Protein AF-A0A830CZV1-F1 (afdb_monomer_lite)

InterPro domains:
  IPR036400 Cytochrome b5-like heme/steroid binding domain superfamily [G3DSA:3.10.120.10] (1-62)
  IPR036400 Cytochrome b5-like heme/steroid binding domain superfamily [SSF55856] (2-44)

pLDDT: mean 74.92, std 15.74, range [42.69, 92.69]

Foldseek 3Di:
DCVCPPHDCVVVVVVVPDDPVVVVVVVVPDDDDDDPVPDDDDDPPPPPPPPPVPPPPVVVVVVVVVVVVVVCVVVVVVVVVVVVPPD

Radius of gyration: 28.01 Å; chains: 1; bounding box: 61×25×75 Å

Sequence (87 aa):
MLISTGKGATSDFEDVGHSDDALEKMKELYIGEIDASTLPLKEKSTDWTASLSTNGDSSDLFKIFIYILPFLLLGAPFLMHFYTKQE

Secondary structure (DSSP, 8-state):
--TTTTS--HHHHHHTT--HHHHHHHHHT------GGGS----------------STHHHHHHHHHHHHHHHHHHHHHHHHHHTT--

Structure (mmCIF, N/CA/C/O backbone):
data_AF-A0A830CZV1-F1
#
_entry.id   AF-A0A830CZV1-F1
#
loop_
_atom_site.group_PDB
_atom_site.id
_atom_site.type_symbol
_atom_site.label_atom_id
_atom_site.label_alt_id
_atom_site.label_comp_id
_atom_site.label_asym_id
_atom_site.label_entity_id
_atom_site.label_seq_id
_atom_site.pdbx_PDB_ins_code
_atom_site.Cartn_x
_atom_site.Cartn_y
_atom_site.Cartn_z
_atom_site.occupancy
_atom_site.B_iso_or_equiv
_atom_site.auth_seq_id
_atom_site.auth_comp_id
_atom_site.auth_asym_id
_atom_site.auth_atom_id
_atom_site.pdbx_PDB_model_num
ATOM 1 N N . MET A 1 1 ? 7.788 12.919 -1.280 1.00 48.03 1 MET A N 1
ATOM 2 C CA . MET A 1 1 ? 8.674 11.742 -1.164 1.00 48.03 1 MET A CA 1
ATOM 3 C C . MET A 1 1 ? 9.856 11.947 -2.098 1.00 48.03 1 MET A C 1
ATOM 5 O O . MET A 1 1 ? 9.629 12.052 -3.290 1.00 48.03 1 MET A O 1
ATOM 9 N N . LEU A 1 2 ? 11.078 12.052 -1.571 1.00 61.06 2 LEU A N 1
ATOM 10 C CA . LEU A 1 2 ? 12.336 12.144 -2.345 1.00 61.06 2 LEU A CA 1
ATOM 11 C C . LEU A 1 2 ? 13.236 10.919 -2.097 1.00 61.06 2 LEU A C 1
ATOM 13 O O . LEU A 1 2 ? 14.435 10.955 -2.333 1.00 61.06 2 LEU A O 1
ATOM 17 N N . ILE A 1 3 ? 12.660 9.848 -1.547 1.00 64.38 3 ILE A N 1
ATOM 18 C CA . ILE A 1 3 ? 13.407 8.732 -0.951 1.00 64.38 3 ILE A CA 1
ATOM 19 C C . ILE A 1 3 ? 14.183 7.945 -2.020 1.00 64.38 3 ILE A C 1
ATOM 21 O O . ILE A 1 3 ? 15.255 7.424 -1.732 1.00 64.38 3 ILE A O 1
ATOM 25 N N . SER A 1 4 ? 13.684 7.924 -3.258 1.0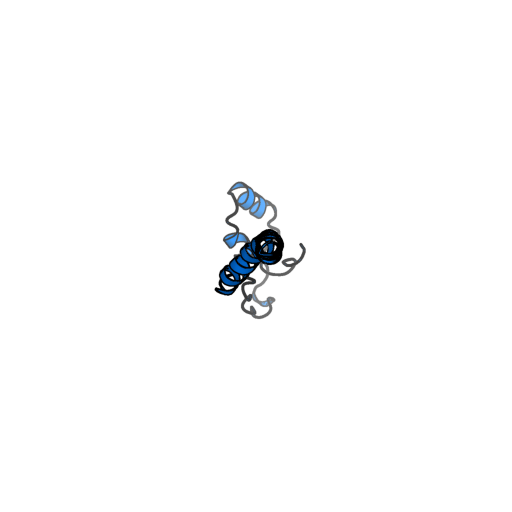0 65.00 4 SER A N 1
ATOM 26 C CA . SER A 1 4 ? 14.290 7.190 -4.376 1.00 65.00 4 SER A CA 1
ATOM 27 C C . SER A 1 4 ? 15.034 8.095 -5.370 1.00 65.00 4 SER A C 1
ATOM 29 O O . SER A 1 4 ? 15.486 7.625 -6.410 1.00 65.00 4 SER A O 1
ATOM 31 N N . THR A 1 5 ? 15.193 9.392 -5.078 1.00 72.31 5 THR A N 1
ATOM 32 C CA . THR A 1 5 ? 15.931 10.306 -5.963 1.00 72.31 5 THR A CA 1
ATOM 33 C C . THR A 1 5 ? 17.417 9.941 -5.969 1.00 72.31 5 THR A C 1
ATOM 35 O O . THR A 1 5 ? 18.058 9.926 -4.922 1.00 72.31 5 THR A O 1
ATOM 38 N N . GLY A 1 6 ? 17.977 9.652 -7.148 1.00 70.69 6 GLY A N 1
ATOM 39 C CA . GLY A 1 6 ? 19.387 9.265 -7.301 1.00 70.69 6 GLY A CA 1
ATOM 40 C C . GLY A 1 6 ? 19.702 7.806 -6.943 1.00 70.69 6 GLY A C 1
ATOM 41 O O . GLY A 1 6 ? 20.869 7.423 -6.967 1.00 70.69 6 GLY A O 1
ATOM 42 N N . LYS A 1 7 ? 18.687 6.983 -6.643 1.00 75.81 7 LYS A N 1
ATOM 43 C CA . LYS A 1 7 ? 18.811 5.531 -6.432 1.00 75.81 7 LYS A CA 1
ATOM 44 C C . LYS A 1 7 ? 18.010 4.785 -7.505 1.00 75.81 7 LYS A C 1
ATOM 46 O O . LYS A 1 7 ? 17.009 5.290 -8.000 1.00 75.81 7 LYS A O 1
ATOM 51 N N . GLY A 1 8 ? 18.439 3.574 -7.866 1.00 80.62 8 GLY A N 1
ATOM 52 C CA . GLY A 1 8 ? 17.656 2.704 -8.747 1.00 80.62 8 GLY A CA 1
ATOM 53 C C . GLY A 1 8 ? 16.348 2.274 -8.077 1.00 80.62 8 GLY A C 1
ATOM 54 O O . GLY A 1 8 ? 16.390 1.713 -6.984 1.00 80.62 8 GLY A O 1
ATOM 55 N N . ALA A 1 9 ? 15.216 2.531 -8.738 1.00 82.25 9 ALA A N 1
ATOM 56 C CA . ALA A 1 9 ? 13.862 2.274 -8.232 1.00 82.25 9 ALA A CA 1
ATOM 57 C C . ALA A 1 9 ? 13.072 1.273 -9.101 1.00 82.25 9 ALA A C 1
ATOM 59 O O . ALA A 1 9 ? 11.848 1.250 -9.064 1.00 82.25 9 ALA A O 1
ATOM 60 N N . THR A 1 10 ? 13.764 0.460 -9.910 1.00 84.62 10 THR A N 1
ATOM 61 C CA . THR A 1 10 ? 13.132 -0.502 -10.831 1.00 84.62 10 THR A CA 1
ATOM 62 C C . THR A 1 10 ? 12.222 -1.489 -10.101 1.00 84.62 10 THR A C 1
ATOM 64 O O . THR A 1 10 ? 11.097 -1.696 -10.532 1.00 84.62 10 THR A O 1
ATOM 67 N N . SER A 1 11 ? 12.668 -2.041 -8.966 1.00 81.62 11 SER A N 1
ATOM 68 C CA . SER A 1 11 ? 11.852 -2.957 -8.155 1.00 81.62 11 SER A CA 1
ATOM 69 C C . SER A 1 11 ? 10.603 -2.281 -7.602 1.00 81.62 11 SER A C 1
ATOM 71 O O . SER A 1 11 ? 9.519 -2.839 -7.690 1.00 81.62 11 SER A O 1
ATOM 73 N N . ASP A 1 12 ? 10.753 -1.065 -7.071 1.00 81.94 12 ASP A N 1
ATOM 74 C CA . ASP A 1 12 ? 9.657 -0.322 -6.443 1.00 81.94 12 ASP A CA 1
ATOM 75 C C . ASP A 1 12 ? 8.606 0.088 -7.485 1.00 81.94 12 ASP A C 1
ATOM 77 O O . ASP A 1 12 ? 7.418 0.149 -7.188 1.00 81.94 12 ASP A O 1
ATOM 81 N N . PHE A 1 13 ? 9.039 0.364 -8.716 1.00 85.62 13 PHE A N 1
ATOM 82 C CA . PHE A 1 13 ? 8.154 0.685 -9.831 1.00 85.62 13 PHE A CA 1
ATOM 83 C C . PHE A 1 13 ? 7.375 -0.544 -10.327 1.00 85.62 13 PHE A C 1
ATOM 85 O O . PHE A 1 13 ? 6.178 -0.447 -10.595 1.00 85.62 13 PHE A O 1
ATOM 92 N N . GLU A 1 14 ? 8.028 -1.705 -10.437 1.00 84.94 14 GLU A N 1
ATOM 93 C CA . GLU A 1 14 ? 7.383 -2.949 -10.879 1.00 84.94 14 GLU A CA 1
ATOM 94 C C . GLU A 1 14 ? 6.404 -3.509 -9.834 1.00 84.94 14 GLU A C 1
ATOM 96 O O . GLU A 1 14 ? 5.318 -3.955 -10.203 1.00 84.94 14 GLU A O 1
ATOM 101 N N . ASP A 1 15 ? 6.743 -3.433 -8.542 1.00 85.00 15 ASP A N 1
ATOM 102 C CA . ASP A 1 15 ? 5.916 -3.952 -7.438 1.00 85.00 15 ASP A CA 1
ATOM 103 C C . ASP A 1 15 ? 4.562 -3.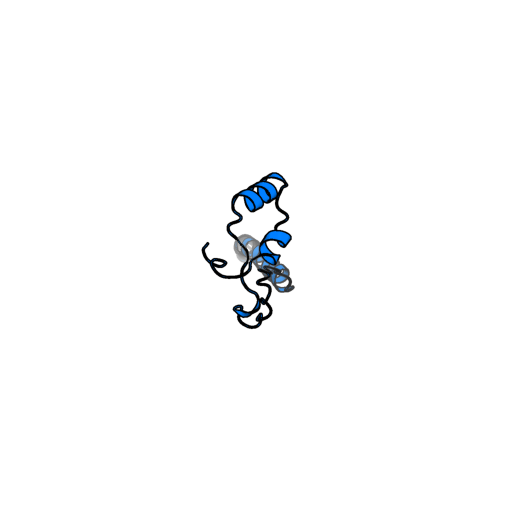232 -7.313 1.00 85.00 15 ASP A C 1
ATOM 105 O O . ASP A 1 15 ? 3.548 -3.832 -6.958 1.00 85.00 15 ASP A O 1
ATOM 109 N N . VAL A 1 16 ? 4.508 -1.946 -7.675 1.00 85.06 16 VAL A N 1
ATOM 110 C CA . VAL A 1 16 ? 3.265 -1.159 -7.644 1.00 85.06 16 VAL A CA 1
ATOM 111 C C . VAL A 1 16 ? 2.287 -1.567 -8.757 1.00 85.06 16 VAL A C 1
ATOM 113 O O . VAL A 1 16 ? 1.085 -1.336 -8.615 1.00 85.06 16 VAL A O 1
ATOM 116 N N . GLY A 1 17 ? 2.757 -2.187 -9.847 1.00 85.81 17 GLY A N 1
ATOM 117 C CA . GLY A 1 17 ? 1.891 -2.651 -10.939 1.00 85.81 17 GLY A CA 1
ATOM 118 C C . GLY A 1 17 ? 1.196 -1.508 -11.690 1.00 85.81 17 GLY A C 1
ATOM 119 O O . GLY A 1 17 ? -0.032 -1.430 -11.739 1.00 85.81 17 GLY A O 1
ATOM 120 N N . HIS A 1 18 ? 1.982 -0.587 -12.253 1.00 87.75 18 HIS A N 1
ATOM 121 C CA . HIS A 1 18 ? 1.480 0.587 -12.971 1.00 87.75 18 HIS A CA 1
ATOM 122 C C . HIS A 1 18 ? 0.687 0.255 -14.253 1.00 87.75 18 HIS A C 1
ATOM 124 O O . HIS A 1 18 ? 0.911 -0.765 -14.897 1.00 87.75 18 HIS A O 1
ATOM 130 N N . SER A 1 19 ? -0.229 1.154 -14.639 1.00 92.44 19 SER A N 1
ATOM 131 C CA . SER A 1 19 ? -1.015 1.048 -15.876 1.00 92.44 19 SER A CA 1
ATOM 132 C C . SER A 1 19 ? -0.184 1.329 -17.133 1.00 92.44 19 SER A C 1
ATOM 134 O O . SER A 1 19 ? 0.860 1.982 -17.070 1.00 92.44 19 SER A O 1
ATOM 136 N N . ASP A 1 20 ? -0.694 0.913 -18.294 1.00 89.81 20 ASP A N 1
ATOM 137 C CA . ASP A 1 20 ? -0.030 1.106 -19.591 1.00 89.81 20 ASP A CA 1
ATOM 138 C C . ASP A 1 20 ? 0.294 2.584 -19.880 1.00 89.81 20 ASP A C 1
ATOM 140 O O . ASP A 1 20 ? 1.406 2.900 -20.302 1.00 89.81 20 ASP A O 1
ATOM 144 N N . ASP A 1 21 ? -0.610 3.508 -19.540 1.00 91.12 21 ASP A N 1
ATOM 145 C CA . ASP A 1 21 ? -0.380 4.957 -19.666 1.00 91.12 21 ASP A CA 1
ATOM 146 C C . ASP A 1 21 ? 0.807 5.445 -18.814 1.00 91.12 21 ASP A C 1
ATOM 148 O O . ASP A 1 21 ? 1.551 6.348 -19.200 1.00 91.12 21 ASP A O 1
ATOM 152 N N . ALA A 1 22 ? 1.000 4.872 -17.623 1.00 89.19 22 ALA A N 1
ATOM 153 C CA . ALA A 1 22 ? 2.119 5.228 -16.755 1.00 89.19 22 ALA A CA 1
ATOM 154 C C . ALA A 1 22 ? 3.446 4.671 -17.298 1.00 89.19 22 ALA A C 1
ATOM 156 O O . ALA A 1 22 ? 4.478 5.340 -17.197 1.00 89.19 22 ALA A O 1
ATOM 157 N N . LEU A 1 23 ? 3.413 3.497 -17.938 1.00 87.19 23 LEU A N 1
ATOM 158 C CA . LEU A 1 23 ? 4.554 2.947 -18.673 1.00 87.19 23 LEU A CA 1
ATOM 159 C C . LEU A 1 23 ? 4.894 3.781 -19.914 1.00 87.19 23 LEU A C 1
ATOM 161 O O . LEU A 1 23 ? 6.069 3.942 -20.243 1.00 87.19 23 LEU A O 1
ATOM 165 N N . GLU A 1 24 ? 3.897 4.329 -20.604 1.00 90.50 24 GLU A N 1
ATOM 166 C CA . GLU A 1 24 ? 4.119 5.228 -21.739 1.00 90.50 24 GLU A CA 1
ATOM 167 C C . GLU A 1 24 ? 4.803 6.525 -21.293 1.00 90.50 24 GLU A C 1
ATOM 169 O O . GLU A 1 24 ? 5.848 6.888 -21.838 1.00 90.50 24 GLU A O 1
ATOM 174 N N . LYS A 1 25 ? 4.321 7.145 -20.210 1.00 90.00 25 LYS A N 1
ATOM 175 C CA . LYS A 1 25 ? 4.963 8.332 -19.621 1.00 90.00 25 LYS A CA 1
ATOM 176 C C . LYS A 1 25 ? 6.399 8.083 -19.160 1.00 90.00 25 LYS A C 1
ATOM 178 O O . LYS A 1 25 ? 7.231 8.982 -19.254 1.00 90.00 25 LYS A O 1
ATOM 183 N N . MET A 1 26 ? 6.723 6.878 -18.684 1.00 86.75 26 MET A N 1
ATOM 184 C CA . MET A 1 26 ? 8.104 6.515 -18.334 1.00 86.75 26 MET A CA 1
ATOM 185 C C . MET A 1 26 ? 9.041 6.618 -19.548 1.00 86.75 26 MET A C 1
ATOM 187 O O . MET A 1 26 ? 10.173 7.081 -19.409 1.00 86.75 26 MET A O 1
ATOM 191 N N . LYS A 1 27 ? 8.571 6.220 -20.736 1.00 87.50 27 LYS A N 1
ATOM 192 C CA . LYS A 1 27 ? 9.358 6.283 -21.977 1.00 87.50 27 LYS A CA 1
ATOM 193 C C . LYS A 1 27 ? 9.579 7.723 -22.428 1.00 87.50 27 LYS A C 1
ATOM 195 O O . LYS A 1 27 ? 10.670 8.053 -22.876 1.00 87.50 27 LYS A O 1
ATOM 200 N N . GLU A 1 28 ? 8.570 8.580 -22.282 1.00 90.38 28 GLU A N 1
ATOM 201 C CA . GLU A 1 28 ? 8.682 10.009 -22.606 1.00 90.38 28 GLU A CA 1
ATOM 202 C C . GLU A 1 28 ? 9.698 10.737 -21.713 1.00 90.38 28 GLU A C 1
ATOM 204 O O . GLU A 1 28 ? 10.378 11.657 -22.162 1.00 90.38 28 GLU A O 1
ATOM 209 N N . LEU A 1 29 ? 9.827 10.310 -20.453 1.00 87.25 29 LEU A N 1
ATOM 210 C CA . LEU A 1 29 ? 10.757 10.876 -19.471 1.00 87.25 29 LEU A CA 1
ATOM 211 C C . LEU A 1 29 ? 12.159 10.243 -19.515 1.00 87.25 29 LEU A C 1
ATOM 213 O O . LEU A 1 29 ? 12.967 10.484 -18.618 1.00 87.25 29 LEU A O 1
ATOM 217 N N . TYR A 1 30 ? 12.464 9.429 -20.526 1.00 87.19 30 TYR A N 1
ATOM 218 C CA . TYR A 1 30 ? 13.760 8.774 -20.666 1.00 87.19 30 TYR A CA 1
ATOM 219 C C . TYR A 1 30 ? 14.841 9.751 -21.154 1.00 87.19 30 TYR A C 1
ATOM 221 O O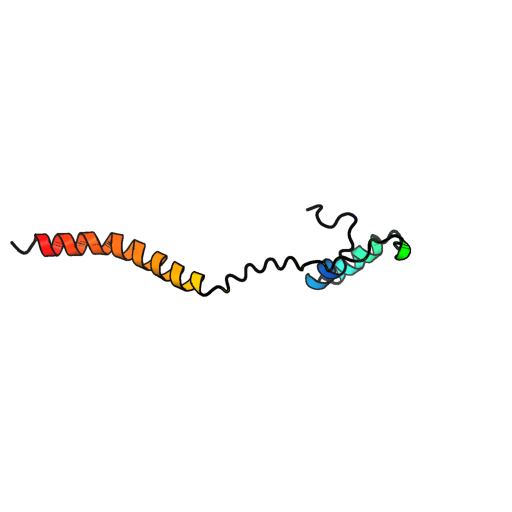 . TYR A 1 30 ? 14.756 10.293 -22.254 1.00 87.19 30 TYR A O 1
ATOM 229 N N . ILE A 1 31 ? 15.882 9.961 -20.341 1.00 88.50 31 ILE A N 1
ATOM 230 C CA . ILE A 1 31 ? 16.946 10.954 -20.604 1.00 88.50 31 ILE A CA 1
ATOM 231 C C . ILE A 1 31 ? 18.299 10.282 -20.930 1.00 88.50 31 ILE A C 1
ATOM 233 O O . ILE A 1 31 ? 19.211 10.937 -21.428 1.00 88.50 31 ILE A O 1
ATOM 237 N N . GLY A 1 32 ? 18.442 8.972 -20.690 1.00 87.69 32 GLY A N 1
ATOM 238 C CA . GLY A 1 32 ? 19.666 8.206 -20.957 1.00 87.69 32 GLY A CA 1
ATOM 239 C C . GLY A 1 32 ? 19.876 7.037 -19.990 1.00 87.69 32 GLY A C 1
ATOM 240 O O . GLY A 1 32 ? 19.054 6.797 -19.106 1.00 87.69 32 GLY A O 1
ATOM 241 N N . GLU A 1 33 ? 20.995 6.326 -20.152 1.00 83.44 33 GLU A N 1
ATOM 242 C CA . GLU A 1 33 ? 21.395 5.201 -19.295 1.00 83.44 33 GLU A CA 1
ATOM 243 C C . GLU A 1 33 ? 22.472 5.617 -18.289 1.00 83.44 33 GLU A C 1
ATOM 245 O O . GLU A 1 33 ? 23.291 6.500 -18.549 1.00 83.44 33 GLU A O 1
ATOM 250 N N . ILE A 1 34 ? 22.481 4.956 -17.132 1.00 80.06 34 ILE A N 1
ATOM 251 C CA . ILE A 1 34 ? 23.524 5.124 -16.120 1.00 80.06 34 ILE A CA 1
ATOM 252 C C . ILE A 1 34 ? 24.584 4.047 -16.348 1.00 80.06 34 ILE A C 1
ATOM 254 O O . ILE A 1 34 ? 24.251 2.872 -16.501 1.00 80.06 34 ILE A O 1
ATOM 258 N N . ASP A 1 35 ? 25.860 4.430 -16.328 1.00 80.19 35 ASP A N 1
ATOM 259 C CA . ASP A 1 35 ? 26.959 3.473 -16.415 1.00 80.19 35 ASP A CA 1
ATOM 260 C C . ASP A 1 35 ? 27.023 2.607 -15.147 1.00 80.19 35 ASP A C 1
ATOM 262 O O . ASP A 1 35 ? 27.303 3.095 -14.046 1.00 80.19 35 ASP A O 1
ATOM 266 N N . ALA A 1 36 ? 26.798 1.303 -15.317 1.00 73.62 36 ALA A N 1
ATOM 267 C CA . ALA A 1 36 ? 26.803 0.320 -14.241 1.00 73.62 36 ALA A CA 1
ATOM 268 C C . ALA A 1 36 ? 28.147 0.240 -13.494 1.00 73.62 36 ALA A C 1
ATOM 270 O O . ALA A 1 36 ? 28.165 -0.182 -12.338 1.00 73.62 36 ALA A O 1
ATOM 271 N N . SER A 1 37 ? 29.254 0.671 -14.112 1.00 75.25 37 SER A N 1
ATOM 272 C CA . SER A 1 37 ? 30.580 0.692 -13.479 1.00 75.25 37 SER A CA 1
ATOM 273 C C . SER A 1 37 ? 30.724 1.772 -12.394 1.00 75.25 37 SER A C 1
ATOM 275 O O . SER A 1 37 ? 31.565 1.653 -11.502 1.00 75.25 37 SER A O 1
ATOM 277 N N . THR A 1 38 ? 29.875 2.805 -12.440 1.00 76.25 38 THR A N 1
ATOM 278 C CA . THR A 1 38 ? 29.857 3.921 -11.479 1.00 76.25 38 THR A CA 1
ATOM 279 C C . THR A 1 38 ? 28.933 3.672 -10.289 1.00 76.25 38 THR A C 1
ATOM 281 O O . THR A 1 38 ? 28.930 4.442 -9.326 1.00 76.25 38 THR A O 1
ATOM 284 N N . LEU A 1 39 ? 28.139 2.599 -10.343 1.00 69.94 39 LEU A N 1
ATOM 285 C CA . LEU A 1 39 ? 27.189 2.274 -9.295 1.00 69.94 39 LEU A CA 1
ATOM 286 C C . LEU A 1 39 ? 27.918 1.642 -8.100 1.00 69.94 39 LEU A C 1
ATOM 288 O O . LEU A 1 39 ? 28.684 0.692 -8.279 1.00 69.94 39 LEU A O 1
ATOM 292 N N . PRO A 1 40 ? 27.669 2.116 -6.864 1.00 68.38 40 PRO A N 1
ATOM 293 C CA . PRO A 1 40 ? 28.149 1.421 -5.680 1.00 68.38 40 PRO A CA 1
ATOM 294 C C . PRO A 1 40 ? 27.570 0.001 -5.663 1.00 68.38 40 PRO A C 1
ATOM 296 O O . PRO A 1 40 ? 26.405 -0.204 -6.014 1.00 68.38 40 PRO A O 1
ATOM 299 N N . LEU A 1 41 ? 28.397 -0.980 -5.279 1.00 61.94 41 LEU A N 1
ATOM 300 C CA . LEU A 1 41 ? 28.026 -2.394 -5.225 1.00 61.94 41 LEU A CA 1
ATOM 301 C C . LEU A 1 41 ? 26.701 -2.527 -4.463 1.00 61.94 41 LEU A C 1
ATOM 303 O O . LEU A 1 41 ? 26.631 -2.174 -3.289 1.00 61.94 41 LEU A O 1
ATOM 307 N N . LYS A 1 42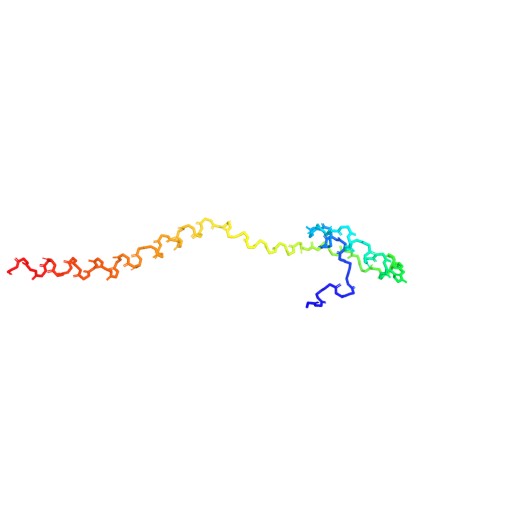 ? 25.653 -2.960 -5.172 1.00 60.91 42 LYS A N 1
ATOM 308 C CA . LYS A 1 42 ? 24.255 -2.970 -4.726 1.00 60.91 42 LYS A CA 1
ATOM 309 C C . LYS A 1 42 ? 24.147 -3.574 -3.325 1.00 60.91 42 LYS A C 1
ATOM 311 O O . LYS A 1 42 ? 24.126 -4.797 -3.186 1.00 60.91 42 LYS A O 1
ATOM 316 N N . GLU A 1 43 ? 24.040 -2.738 -2.290 1.00 57.81 43 GLU A N 1
ATOM 317 C CA . GLU A 1 43 ? 23.517 -3.220 -1.020 1.00 57.81 43 GLU A CA 1
ATOM 318 C C . GLU A 1 43 ? 22.109 -3.708 -1.320 1.00 57.81 43 GLU A C 1
ATOM 320 O O . GLU A 1 43 ? 21.285 -2.979 -1.885 1.00 57.81 43 GLU A O 1
ATOM 325 N N . LYS A 1 44 ? 21.885 -4.994 -1.038 1.00 51.72 44 LYS A N 1
ATOM 326 C CA . LYS A 1 44 ? 20.578 -5.631 -1.078 1.00 51.72 44 LYS A CA 1
ATOM 327 C C . LYS A 1 44 ? 19.622 -4.666 -0.397 1.00 51.72 44 LYS A C 1
ATOM 329 O O . LYS A 1 44 ? 19.724 -4.474 0.810 1.00 51.72 44 LYS A O 1
ATOM 334 N N . SER A 1 45 ? 18.767 -4.022 -1.194 1.00 51.44 45 SER A N 1
ATOM 335 C CA . SER A 1 45 ? 17.666 -3.228 -0.683 1.00 51.44 45 SER A CA 1
ATOM 336 C C . SER A 1 45 ? 16.963 -4.148 0.295 1.00 51.44 45 SER A C 1
ATOM 338 O O . SER A 1 45 ? 16.418 -5.171 -0.112 1.00 51.44 45 SER A O 1
ATOM 340 N N . THR A 1 46 ? 17.115 -3.889 1.592 1.00 51.16 46 THR A N 1
ATOM 341 C CA . THR A 1 46 ? 16.199 -4.446 2.567 1.00 51.16 46 THR A CA 1
ATOM 342 C C . THR A 1 46 ? 14.872 -3.932 2.087 1.00 51.16 46 THR A C 1
ATOM 344 O O . THR A 1 46 ? 14.659 -2.717 2.130 1.00 51.16 46 THR A O 1
ATOM 347 N N . ASP A 1 47 ? 14.058 -4.825 1.534 1.00 48.00 47 ASP A N 1
ATOM 348 C CA . ASP A 1 47 ? 12.665 -4.547 1.287 1.00 48.00 47 ASP A CA 1
ATOM 349 C C . ASP A 1 47 ? 12.191 -3.884 2.573 1.00 48.00 47 ASP A C 1
ATOM 351 O O . ASP A 1 47 ? 12.080 -4.524 3.623 1.00 48.00 47 ASP A O 1
ATOM 355 N N . TRP A 1 48 ? 11.956 -2.573 2.534 1.00 49.12 48 TRP A N 1
ATOM 356 C CA . TRP A 1 48 ? 11.033 -1.996 3.479 1.00 49.12 48 TRP A CA 1
ATOM 357 C C . TRP A 1 48 ? 9.683 -2.466 2.962 1.00 49.12 48 TRP A C 1
ATOM 359 O O . TRP A 1 48 ? 8.854 -1.691 2.495 1.00 49.12 48 TRP A O 1
ATOM 369 N N . THR A 1 49 ? 9.450 -3.778 3.070 1.00 44.06 49 THR A N 1
ATOM 370 C CA . THR A 1 49 ? 8.171 -4.247 3.519 1.00 44.06 49 THR A CA 1
ATOM 371 C C . THR A 1 49 ? 7.918 -3.404 4.757 1.00 44.06 49 THR A C 1
ATOM 373 O O . THR A 1 49 ? 8.319 -3.748 5.870 1.00 44.06 49 THR A O 1
ATOM 376 N N . ALA A 1 50 ? 7.165 -2.325 4.564 1.00 46.03 50 ALA A N 1
ATOM 377 C CA . ALA A 1 50 ? 6.090 -1.982 5.461 1.00 46.03 50 ALA A CA 1
ATOM 378 C C . ALA A 1 50 ? 5.132 -3.183 5.477 1.00 46.03 50 ALA A C 1
ATOM 380 O O . ALA A 1 50 ? 3.957 -3.099 5.148 1.00 46.03 50 ALA A O 1
ATOM 381 N N . SER A 1 51 ? 5.654 -4.326 5.916 1.00 42.69 51 SER A N 1
ATOM 382 C CA . SER A 1 51 ? 4.965 -5.273 6.728 1.00 42.69 51 SER A CA 1
ATOM 383 C C . SER A 1 51 ? 4.626 -4.487 7.994 1.00 42.69 51 SER A C 1
ATOM 385 O O . SER A 1 51 ? 5.155 -4.717 9.077 1.00 42.69 51 SER A O 1
ATOM 387 N N . LEU A 1 52 ? 3.606 -3.646 7.863 1.00 42.94 52 LEU A N 1
ATOM 388 C CA . LEU A 1 52 ? 2.495 -3.715 8.782 1.00 42.94 52 LEU A CA 1
ATOM 389 C C . LEU A 1 52 ? 1.772 -5.061 8.563 1.00 42.94 52 LEU A C 1
ATOM 391 O O . LEU A 1 52 ? 0.555 -5.123 8.471 1.00 42.94 52 LEU A O 1
ATOM 395 N N . SER A 1 53 ? 2.516 -6.170 8.498 1.00 43.59 53 SER A N 1
ATOM 396 C CA . SER A 1 53 ? 2.022 -7.414 9.029 1.00 43.59 53 SER A CA 1
ATOM 397 C C . SER A 1 53 ? 2.025 -7.174 10.526 1.00 43.59 53 SER A C 1
ATOM 399 O O . SER A 1 53 ? 2.993 -7.447 11.235 1.00 43.59 53 SER A O 1
ATOM 401 N N . THR A 1 54 ? 0.901 -6.679 11.026 1.00 45.78 54 THR A N 1
ATOM 402 C CA . THR A 1 54 ? 0.418 -7.054 12.350 1.00 45.78 54 THR A CA 1
ATOM 403 C C . THR A 1 54 ? 0.110 -8.556 12.337 1.00 45.78 54 THR A C 1
ATOM 405 O O . THR A 1 54 ? -1.012 -8.967 12.589 1.00 45.78 54 THR A O 1
ATOM 408 N N . ASN A 1 55 ? 1.102 -9.378 12.004 1.00 50.31 55 ASN A N 1
ATOM 409 C CA . ASN A 1 55 ? 1.102 -10.819 12.192 1.00 50.31 55 ASN A CA 1
ATOM 410 C C . ASN A 1 55 ? 2.080 -11.094 13.332 1.00 50.31 55 ASN A C 1
ATOM 412 O O . ASN A 1 55 ? 3.083 -11.783 13.196 1.00 50.31 55 ASN A O 1
ATOM 416 N N . GLY A 1 56 ? 1.798 -10.451 14.459 1.00 45.69 56 GLY A N 1
ATOM 417 C CA . GLY A 1 56 ? 1.993 -11.066 15.752 1.00 45.69 56 GLY A CA 1
ATOM 418 C C . GLY A 1 56 ? 0.594 -11.278 16.305 1.00 45.69 56 GLY A C 1
ATOM 419 O O . GLY A 1 56 ? -0.172 -10.312 16.392 1.00 45.69 56 GLY A O 1
ATOM 420 N N . ASP A 1 57 ? 0.277 -12.517 16.674 1.00 54.53 57 ASP A N 1
ATOM 421 C CA . ASP A 1 57 ? -0.923 -12.966 17.404 1.00 54.53 57 ASP A CA 1
ATOM 422 C C . ASP A 1 57 ? -1.381 -12.021 18.537 1.00 54.53 57 ASP A C 1
ATOM 424 O O . ASP A 1 57 ? -2.523 -12.049 18.990 1.00 54.53 57 ASP A O 1
ATOM 428 N N . SER A 1 58 ? -0.503 -11.125 18.983 1.00 56.09 58 SER A N 1
ATOM 429 C CA . SER A 1 58 ? -0.757 -10.021 19.899 1.00 56.09 58 SER A CA 1
ATOM 430 C C . SER A 1 58 ? -1.930 -9.118 19.499 1.00 56.09 58 SER A C 1
ATOM 432 O O . SER A 1 58 ? -2.601 -8.601 20.390 1.00 56.09 58 SER A O 1
ATOM 434 N N . SER A 1 59 ? -2.213 -8.906 18.205 1.00 59.59 59 SER A N 1
ATOM 435 C CA . SER A 1 59 ? -3.317 -8.015 17.803 1.00 59.59 59 SER A CA 1
ATOM 436 C C . SER A 1 59 ? -4.693 -8.548 18.224 1.00 59.59 59 SER A C 1
ATOM 438 O O . SER A 1 59 ? -5.550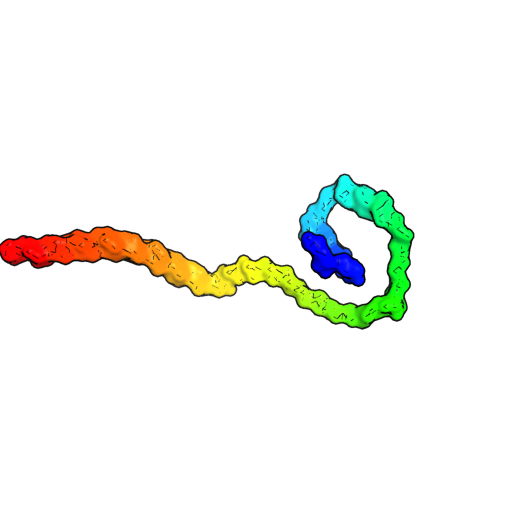 -7.759 18.620 1.00 59.59 59 SER A O 1
ATOM 440 N N . ASP A 1 60 ? -4.890 -9.869 18.240 1.00 66.50 60 ASP A N 1
ATOM 441 C CA . ASP A 1 60 ? -6.146 -10.487 18.676 1.00 66.50 60 ASP A CA 1
ATOM 442 C C . ASP A 1 60 ? -6.295 -10.488 20.202 1.00 66.50 60 ASP A C 1
ATOM 444 O O . ASP A 1 60 ? -7.388 -10.248 20.721 1.00 66.50 60 ASP A O 1
ATOM 448 N N . LEU A 1 61 ? -5.190 -10.632 20.939 1.00 73.62 61 LEU A N 1
ATOM 449 C CA . LEU A 1 61 ? -5.192 -10.479 22.396 1.00 73.62 61 LEU A CA 1
ATOM 450 C C . LEU A 1 61 ? -5.493 -9.031 22.810 1.00 73.62 61 LEU A C 1
ATOM 452 O O . LEU A 1 61 ? -6.263 -8.799 23.736 1.00 73.62 61 LEU A O 1
ATOM 456 N N . PHE A 1 62 ? -4.960 -8.025 22.113 1.00 77.12 62 PHE A N 1
ATOM 457 C CA . PHE A 1 62 ? -5.303 -6.630 22.415 1.00 77.12 62 PHE A CA 1
ATOM 458 C C . PHE A 1 62 ? -6.752 -6.280 22.042 1.00 77.12 62 PHE A C 1
ATOM 460 O O . PHE A 1 62 ? -7.384 -5.494 22.751 1.00 77.12 62 PHE A O 1
ATOM 467 N N . LYS A 1 63 ? -7.329 -6.916 21.011 1.00 79.12 63 LYS A N 1
ATOM 468 C CA . LYS A 1 63 ? -8.759 -6.768 20.685 1.00 79.12 63 LYS A CA 1
ATOM 469 C C . LYS A 1 63 ? -9.666 -7.228 21.829 1.00 79.12 63 LYS A C 1
ATOM 471 O O . LYS A 1 63 ? -10.658 -6.549 22.089 1.00 79.12 63 LYS A O 1
ATOM 476 N N . ILE A 1 64 ? -9.340 -8.305 22.560 1.00 84.56 64 ILE A N 1
ATOM 477 C CA . ILE A 1 64 ? -10.187 -8.751 23.684 1.00 84.56 64 ILE A CA 1
ATOM 478 C C . ILE A 1 64 ? -10.239 -7.709 24.815 1.00 84.56 64 ILE A C 1
ATOM 480 O O . ILE A 1 64 ? -11.312 -7.447 25.358 1.00 84.56 64 ILE A O 1
ATOM 484 N N . PHE A 1 65 ? -9.127 -7.028 25.112 1.00 87.06 65 PHE A N 1
ATOM 485 C CA . PHE A 1 65 ? -9.100 -5.964 26.125 1.00 87.06 65 PHE A CA 1
ATOM 486 C C . PHE A 1 65 ? -9.951 -4.759 25.716 1.00 87.06 65 PHE A C 1
ATOM 488 O O . PHE A 1 65 ? -10.619 -4.165 26.563 1.00 87.06 65 PHE A O 1
ATOM 495 N N . ILE A 1 66 ? -9.988 -4.443 24.418 1.00 86.25 66 ILE A N 1
ATOM 496 C CA . ILE A 1 66 ? -10.818 -3.366 23.864 1.00 86.25 66 ILE A CA 1
ATOM 497 C C . ILE A 1 66 ? -12.318 -3.673 24.014 1.00 86.25 66 ILE A C 1
ATOM 499 O O . ILE A 1 66 ? -13.092 -2.744 24.220 1.00 86.25 66 ILE A O 1
ATOM 503 N N . TYR A 1 67 ? -12.738 -4.944 23.980 1.00 88.62 67 TYR A N 1
ATOM 504 C CA . TYR A 1 67 ? -14.134 -5.336 24.237 1.00 88.62 67 TYR A CA 1
ATOM 505 C C . TYR A 1 67 ? -14.470 -5.471 25.730 1.00 88.62 67 TYR A C 1
ATOM 507 O O . TYR A 1 67 ? -15.580 -5.132 26.143 1.00 88.62 67 TYR A O 1
ATOM 515 N N . ILE A 1 68 ? -13.531 -5.932 26.561 1.00 90.75 68 ILE A N 1
ATOM 516 C CA . ILE A 1 68 ? -13.757 -6.103 28.007 1.00 90.75 68 ILE A CA 1
ATOM 517 C C . ILE A 1 68 ? -13.861 -4.750 28.718 1.00 90.75 68 ILE A C 1
ATOM 519 O O . ILE A 1 68 ? -14.695 -4.592 29.607 1.00 90.75 68 ILE A O 1
ATOM 523 N N . LEU A 1 69 ? -13.053 -3.764 28.325 1.00 91.12 69 LEU A N 1
ATOM 524 C CA . LEU A 1 69 ? -13.031 -2.445 28.960 1.00 91.12 69 LEU A CA 1
ATOM 525 C C . LEU A 1 69 ? -14.403 -1.725 28.965 1.00 91.12 69 LEU A C 1
ATOM 527 O O . LEU A 1 69 ? -14.836 -1.316 30.046 1.00 91.12 69 LEU A O 1
ATOM 531 N N . PRO A 1 70 ? -15.137 -1.595 27.837 1.00 90.25 70 PRO A N 1
ATOM 532 C CA . PRO A 1 70 ? -16.473 -0.998 27.839 1.00 90.25 70 PRO A CA 1
ATOM 533 C C . PRO A 1 70 ? -17.500 -1.860 28.585 1.00 90.25 70 PRO A C 1
ATOM 535 O O . PRO A 1 70 ? -18.379 -1.315 29.252 1.00 90.25 70 PRO A O 1
ATOM 538 N N . PHE A 1 71 ? -17.382 -3.192 28.535 1.00 90.06 71 PHE A N 1
ATOM 539 C CA . PHE A 1 71 ? -18.277 -4.083 29.275 1.00 90.06 71 PHE A CA 1
ATOM 540 C C . PHE A 1 71 ? -18.087 -3.961 30.791 1.00 90.06 71 PHE A C 1
ATOM 542 O O . PHE A 1 71 ? -19.066 -3.950 31.532 1.00 90.06 71 PHE A O 1
ATOM 549 N N . LEU A 1 72 ? -16.848 -3.806 31.264 1.00 91.88 72 LEU A N 1
ATOM 550 C CA . LEU A 1 72 ? -16.550 -3.616 32.682 1.00 91.88 72 LEU A CA 1
ATOM 551 C C . LEU A 1 72 ? -17.057 -2.259 33.184 1.00 91.88 72 LEU A C 1
ATOM 553 O O . LEU A 1 72 ? -17.649 -2.200 34.259 1.00 91.88 72 LEU A O 1
ATOM 557 N N . LEU A 1 73 ? -16.889 -1.194 32.391 1.00 92.69 73 LEU A N 1
ATOM 558 C CA . LEU A 1 73 ? -17.402 0.139 32.725 1.00 92.69 73 LEU A CA 1
ATOM 559 C C . LEU A 1 73 ? -18.935 0.144 32.872 1.00 92.69 73 LEU A C 1
ATOM 561 O O . LEU A 1 73 ? -19.473 0.860 33.714 1.00 92.69 73 LEU A O 1
ATOM 565 N N . LEU A 1 74 ? -19.630 -0.674 32.076 1.00 89.31 74 LEU A N 1
ATOM 566 C CA . LEU A 1 74 ? -21.087 -0.798 32.113 1.00 89.31 74 LEU A CA 1
ATOM 567 C C . LEU A 1 74 ? -21.577 -1.789 33.186 1.00 89.31 74 LEU A C 1
ATOM 569 O O . LEU A 1 74 ? -22.562 -1.528 33.874 1.00 89.31 74 LEU A O 1
ATOM 573 N N . GLY A 1 75 ? -20.894 -2.924 33.345 1.00 90.69 75 GLY A N 1
ATOM 574 C CA . GLY A 1 75 ? -21.306 -4.029 34.213 1.00 90.69 75 GLY A CA 1
ATOM 575 C C . GLY A 1 75 ? -20.915 -3.867 35.683 1.00 90.69 75 GLY A C 1
ATOM 576 O O . GLY A 1 75 ? -21.692 -4.243 36.561 1.00 90.69 75 GLY A O 1
ATOM 577 N N . ALA A 1 76 ? -19.752 -3.278 35.980 1.00 88.38 76 ALA A N 1
ATOM 578 C CA . ALA A 1 76 ? -19.287 -3.067 37.354 1.00 88.38 76 ALA A CA 1
ATOM 579 C C . ALA A 1 76 ? -20.268 -2.258 38.231 1.00 88.38 76 ALA A C 1
ATOM 581 O O . ALA A 1 76 ? -20.584 -2.728 39.328 1.00 88.38 76 ALA A O 1
ATOM 582 N N . PRO A 1 77 ? -20.815 -1.102 37.792 1.00 90.50 77 PRO A N 1
ATOM 583 C CA . PRO A 1 77 ? -21.785 -0.365 38.604 1.00 90.50 77 PRO A CA 1
ATOM 584 C C . PRO A 1 77 ? -23.111 -1.121 38.764 1.00 90.50 77 PRO A C 1
ATOM 586 O O . PRO A 1 77 ? -23.737 -1.029 39.818 1.00 90.50 77 PRO A O 1
ATOM 589 N N . PHE A 1 78 ? -23.531 -1.899 37.760 1.00 87.69 78 PHE A N 1
ATOM 590 C CA . PHE A 1 78 ? -24.756 -2.700 37.827 1.00 87.69 78 PHE A CA 1
ATOM 591 C C . PHE A 1 78 ? -24.649 -3.823 38.868 1.00 87.69 78 PHE A C 1
ATOM 593 O O . PHE A 1 78 ? -25.548 -3.983 39.694 1.00 87.69 78 PHE A O 1
ATOM 600 N N . LEU A 1 79 ? -23.526 -4.551 38.877 1.00 86.88 79 LEU A N 1
ATOM 601 C CA . LEU A 1 79 ? -23.224 -5.566 39.890 1.00 86.88 79 LEU A CA 1
ATOM 602 C C . LEU A 1 79 ? -23.156 -4.935 41.281 1.00 86.88 79 LEU A C 1
ATOM 604 O O . LEU A 1 79 ? -23.832 -5.405 42.193 1.00 86.88 79 LEU A O 1
ATOM 608 N N . MET A 1 80 ? -22.401 -3.843 41.436 1.00 87.06 80 MET A N 1
ATOM 609 C CA . MET A 1 80 ? -22.275 -3.153 42.720 1.00 87.06 80 MET A CA 1
ATOM 610 C C . MET A 1 80 ? -23.643 -2.718 43.252 1.00 87.06 80 MET A C 1
ATOM 612 O O . MET A 1 80 ? -23.976 -3.053 44.381 1.00 87.06 80 MET A O 1
ATOM 616 N N . HIS A 1 81 ? -24.474 -2.083 42.420 1.00 84.88 81 HIS A N 1
ATOM 617 C CA . HIS A 1 81 ? -25.828 -1.673 42.793 1.00 84.88 81 HIS A CA 1
ATOM 618 C C . HIS A 1 81 ? -26.721 -2.858 43.208 1.00 84.88 81 HIS A C 1
ATOM 620 O O . HIS A 1 81 ? -27.525 -2.732 44.132 1.00 84.88 81 HIS A O 1
ATOM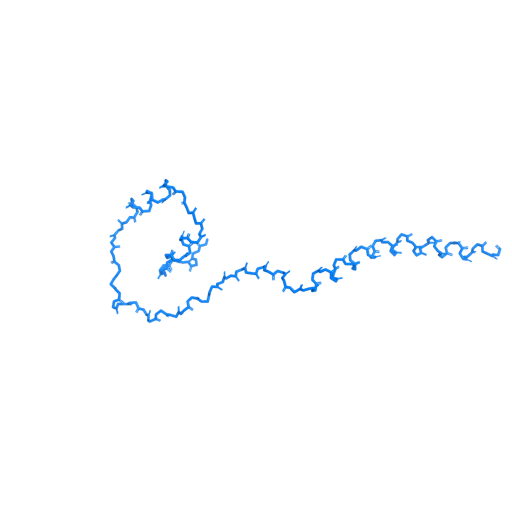 626 N N . PHE A 1 82 ? -26.603 -4.010 42.540 1.00 85.81 82 PHE A N 1
ATOM 627 C CA . PHE A 1 82 ? -27.392 -5.200 42.871 1.00 85.81 82 PHE A CA 1
ATOM 628 C C . PHE A 1 82 ? -26.950 -5.842 44.195 1.00 85.81 82 PHE A C 1
ATOM 630 O O . PHE A 1 82 ? -27.795 -6.242 44.993 1.00 85.81 82 PHE A O 1
ATOM 637 N N . TYR A 1 83 ? -25.643 -5.894 44.471 1.00 81.50 83 TYR A N 1
ATOM 638 C CA . TYR A 1 83 ? -25.118 -6.410 45.741 1.00 81.50 83 TYR A CA 1
ATOM 639 C C . TYR A 1 83 ? -25.339 -5.448 46.913 1.00 81.50 83 TYR A C 1
ATOM 641 O O . TYR A 1 83 ? -25.603 -5.905 48.020 1.00 81.50 83 TYR A O 1
ATOM 649 N N . THR A 1 84 ? -25.322 -4.131 46.686 1.00 78.38 84 THR A N 1
ATOM 650 C CA . THR A 1 84 ? -25.660 -3.140 47.725 1.00 78.38 84 THR A CA 1
ATOM 651 C C . THR A 1 84 ? -27.157 -3.072 48.042 1.00 78.38 84 THR A C 1
ATOM 653 O O . THR A 1 84 ? -27.539 -2.354 48.955 1.00 78.38 84 THR A O 1
ATOM 656 N N . LYS A 1 85 ? -28.015 -3.775 47.287 1.00 64.81 85 LYS A N 1
ATOM 657 C CA . LYS A 1 85 ? -29.470 -3.856 47.518 1.00 64.81 85 LYS A CA 1
ATOM 658 C C . LYS A 1 85 ? -29.926 -5.165 48.179 1.00 64.81 85 LYS A C 1
ATOM 660 O O . LYS A 1 85 ? -31.122 -5.433 48.203 1.00 64.81 85 LYS A O 1
ATOM 665 N N . GLN A 1 86 ? -29.001 -5.989 48.681 1.00 60.22 86 GLN A N 1
ATOM 666 C CA . GLN A 1 86 ? -29.341 -7.188 49.465 1.00 60.22 86 GLN A CA 1
ATOM 667 C C . GLN A 1 86 ? -29.543 -6.923 50.971 1.00 60.22 86 GLN A C 1
ATOM 669 O O . GLN A 1 86 ? -29.608 -7.876 51.742 1.00 60.22 86 GLN A O 1
ATOM 674 N N . GLU A 1 87 ? -29.706 -5.662 51.380 1.00 54.03 87 GLU A N 1
ATOM 675 C CA . GLU A 1 87 ? -30.274 -5.279 52.683 1.00 54.03 87 GLU A CA 1
ATOM 676 C C . GLU A 1 87 ? -31.578 -4.498 52.505 1.00 54.03 87 GLU A C 1
ATOM 678 O O . GLU A 1 87 ? -31.617 -3.594 51.634 1.00 54.03 87 GLU A O 1
#

Organism: NCBI:txid374723